Protein AF-A0A8X6F1U6-F1 (afdb_monomer)

Radius of gyration: 26.27 Å; Cα contacts (8 Å, |Δi|>4): 46; chains: 1; bounding box: 52×34×56 Å

Nearest PDB structures (foldseek):
  9c3i-assembly1_S  TM=3.621E-01  e=8.500E+00  Homo sapiens
  5dzt-assembly1_A  TM=3.249E-01  e=6.554E+00  Enterococcus faecalis

Solvent-accessible surface area (backbone atoms only — not comparable to full-atom values): 5630 Å² total; per-residue (Å²): 124,46,81,42,78,51,99,82,50,79,48,74,31,64,92,54,51,69,58,43,51,53,50,46,69,71,30,68,68,46,52,52,46,51,49,51,56,71,73,49,74,64,71,72,74,79,49,81,91,59,95,64,82,50,72,67,55,53,52,49,51,50,38,51,50,52,50,52,52,47,51,70,72,37,69,82,45,98,58,38,65,62,57,49,53,52,50,45,72,73,55,109

pLDDT: mean 82.82, std 7.97, range [58.66, 93.44]

Organism: Trichonephila clavata (NCBI:txid2740835)

Secondary structure (DSSP, 8-state):
-EEEE-SS-EEEE-S-HHHHHHHHHHSHHHHHHHHHHHHPPPGGGGS---SS--HHHHHHHHHHHHHHHHHHHHTTSTTHHHHHHHHHHHH-

Structure (mmCIF, N/CA/C/O backbone):
data_AF-A0A8X6F1U6-F1
#
_entry.id   AF-A0A8X6F1U6-F1
#
loop_
_atom_site.group_PDB
_atom_site.id
_atom_site.type_symbol
_atom_site.label_atom_id
_atom_site.label_alt_id
_atom_site.label_comp_id
_atom_site.label_asym_id
_atom_site.label_entity_id
_atom_site.label_seq_id
_atom_site.pdbx_PDB_ins_code
_atom_site.Cartn_x
_atom_site.Cartn_y
_atom_site.Cartn_z
_atom_site.occupancy
_atom_site.B_iso_or_equiv
_atom_site.auth_seq_id
_atom_site.auth_comp_id
_atom_site.auth_asym_id
_atom_site.auth_atom_id
_atom_site.pdbx_PDB_model_num
ATOM 1 N N . MET A 1 1 ? -10.930 -21.894 32.218 1.00 58.66 1 MET A N 1
ATOM 2 C CA . MET A 1 1 ? -10.722 -20.498 31.796 1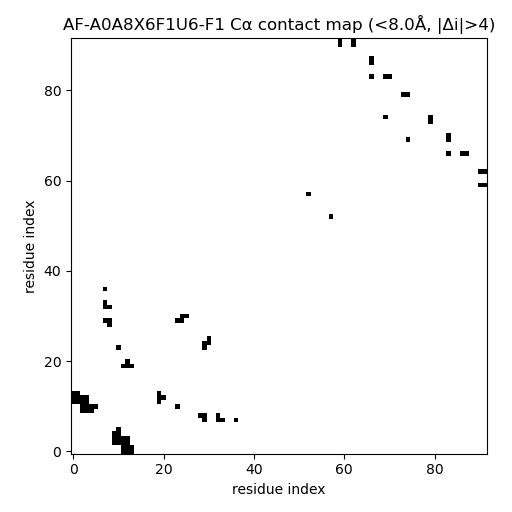.00 58.66 1 MET A CA 1
ATOM 3 C C . MET A 1 1 ? -10.875 -20.499 30.294 1.00 58.66 1 MET A C 1
ATOM 5 O O . MET A 1 1 ? -10.128 -21.215 29.639 1.00 58.66 1 MET A O 1
ATOM 9 N N . LEU A 1 2 ? -11.930 -19.864 29.794 1.00 64.19 2 LEU A N 1
ATOM 10 C CA . LEU A 1 2 ? -12.222 -19.779 28.367 1.00 64.19 2 LEU A CA 1
ATOM 11 C C . LEU A 1 2 ? -11.826 -18.382 27.908 1.00 64.19 2 LEU A C 1
ATOM 13 O O . LEU A 1 2 ? -12.192 -17.408 28.557 1.00 64.19 2 LEU A O 1
ATOM 17 N N . ASP A 1 3 ? -11.084 -18.269 26.816 1.00 66.94 3 ASP A N 1
ATOM 18 C CA . ASP A 1 3 ? -10.803 -16.962 26.232 1.00 66.94 3 ASP A CA 1
ATOM 19 C C . ASP A 1 3 ? -11.942 -16.590 25.281 1.00 66.94 3 ASP A C 1
ATOM 21 O O . ASP A 1 3 ? -12.277 -17.332 24.355 1.00 66.94 3 ASP A O 1
ATOM 25 N N . ALA A 1 4 ? -12.578 -15.454 25.552 1.00 69.19 4 ALA A N 1
ATOM 26 C CA . ALA A 1 4 ? -13.647 -14.894 24.749 1.00 69.19 4 ALA A CA 1
ATOM 27 C C . ALA A 1 4 ? -13.115 -13.740 23.900 1.00 69.19 4 ALA A C 1
ATOM 29 O O . ALA A 1 4 ? -12.299 -12.914 24.320 1.00 69.19 4 ALA A O 1
ATOM 30 N N . LYS A 1 5 ? -13.608 -13.672 22.667 1.00 72.38 5 LYS A N 1
ATOM 31 C CA . LYS A 1 5 ? -13.200 -12.655 21.708 1.00 72.38 5 LYS A CA 1
ATOM 32 C C . LYS A 1 5 ? -14.329 -11.657 21.504 1.00 72.38 5 LYS A C 1
ATOM 34 O O . LYS A 1 5 ? -15.359 -11.994 20.925 1.00 72.38 5 LYS A O 1
ATOM 39 N N . CYS A 1 6 ? -14.122 -10.425 21.960 1.00 76.75 6 CYS A N 1
ATOM 40 C CA . CYS A 1 6 ? -14.882 -9.283 21.473 1.00 76.75 6 CYS A CA 1
ATOM 41 C C . CYS A 1 6 ? -14.287 -8.865 20.119 1.00 76.75 6 CYS A C 1
ATOM 43 O O . CYS A 1 6 ? -13.087 -9.014 19.887 1.00 76.75 6 CYS A O 1
ATOM 45 N N . VAL A 1 7 ? -15.119 -8.345 19.211 1.00 77.94 7 VAL A N 1
ATOM 46 C CA . VAL A 1 7 ? -14.683 -7.898 17.872 1.00 77.94 7 VAL A CA 1
ATOM 47 C C . VAL A 1 7 ? -13.513 -6.911 17.965 1.00 77.94 7 VAL A C 1
ATOM 49 O O . VAL A 1 7 ? -12.660 -6.890 17.081 1.00 77.94 7 VAL A O 1
ATOM 52 N N . ILE A 1 8 ? -13.449 -6.145 19.059 1.00 80.25 8 ILE A N 1
ATOM 53 C CA . ILE A 1 8 ? -12.446 -5.107 19.280 1.00 80.25 8 ILE A CA 1
ATOM 54 C C . ILE A 1 8 ? -11.268 -5.580 20.165 1.00 80.25 8 ILE A C 1
ATOM 56 O O . ILE A 1 8 ? -10.137 -5.157 19.939 1.00 80.25 8 ILE A O 1
ATOM 60 N N . THR A 1 9 ? -11.482 -6.447 21.168 1.00 82.88 9 THR A N 1
ATOM 61 C CA . THR A 1 9 ? -10.425 -6.880 22.119 1.00 82.88 9 THR A CA 1
ATOM 62 C C . THR A 1 9 ? -10.644 -8.302 22.661 1.00 82.88 9 THR A C 1
ATOM 64 O O . THR A 1 9 ? -11.762 -8.809 22.676 1.00 82.88 9 THR A O 1
ATOM 67 N N . GLU A 1 10 ? -9.584 -8.963 23.131 1.00 85.88 10 GLU A N 1
ATOM 68 C CA . GLU A 1 10 ? -9.663 -10.291 23.767 1.00 85.88 10 GLU A CA 1
ATOM 69 C C . GLU A 1 10 ? -9.788 -10.169 25.295 1.00 85.88 10 GLU A C 1
ATOM 71 O O . GLU A 1 10 ? -9.185 -9.281 25.909 1.00 85.88 10 GLU A O 1
ATOM 76 N N . PHE A 1 11 ? -10.585 -11.042 25.918 1.00 85.00 11 PHE A N 1
ATOM 77 C CA . PHE A 1 11 ? -10.760 -11.103 27.370 1.00 85.00 11 PHE A CA 1
ATOM 78 C C . PHE A 1 11 ? -11.070 -12.529 27.831 1.00 85.00 11 PHE A C 1
ATOM 80 O O . PHE A 1 11 ? -11.622 -13.328 27.084 1.00 85.00 11 PHE A O 1
ATOM 87 N N . SER A 1 12 ? -10.738 -12.863 29.074 1.00 82.81 12 SER A N 1
ATOM 88 C CA . SER A 1 12 ? -11.010 -14.199 29.606 1.00 82.81 12 SER A CA 1
ATOM 89 C C . SER A 1 12 ? -12.349 -14.241 30.338 1.00 82.81 12 SER A C 1
ATOM 91 O O . SER A 1 12 ? -12.679 -13.332 31.099 1.00 82.81 12 SER A O 1
ATOM 93 N N . VAL A 1 13 ? -13.089 -15.324 30.126 1.00 80.00 13 VAL A N 1
ATOM 94 C CA . VAL A 1 13 ? -14.340 -15.665 30.800 1.00 80.00 13 VAL A CA 1
ATOM 95 C C . VAL A 1 13 ? -14.078 -16.831 31.751 1.00 80.00 13 VAL A C 1
ATOM 97 O O . VAL A 1 13 ? -13.470 -17.852 31.394 1.00 80.00 13 VAL A O 1
ATOM 100 N N . PHE A 1 14 ? -14.486 -16.648 33.003 1.00 80.69 14 PHE A N 1
ATOM 101 C CA . PHE A 1 14 ? -14.332 -17.629 34.066 1.00 80.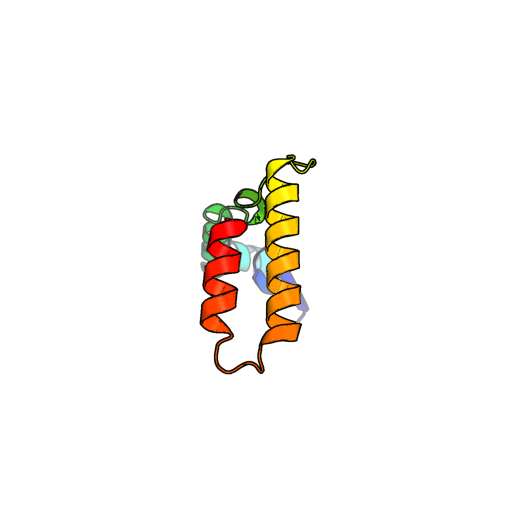69 14 PHE A CA 1
ATOM 102 C C . PHE A 1 14 ? -15.688 -18.259 34.390 1.00 80.69 14 PHE A C 1
ATOM 104 O O . PHE A 1 14 ? -16.317 -18.828 33.510 1.00 80.69 14 PHE A O 1
ATOM 111 N N . HIS A 1 15 ? -16.110 -18.246 35.655 1.00 71.69 15 HIS A N 1
ATOM 112 C CA . HIS A 1 15 ? -17.320 -18.939 36.110 1.00 71.69 15 HIS A CA 1
ATOM 113 C C . HIS A 1 15 ? -18.572 -18.074 35.996 1.00 71.69 15 HIS A C 1
ATOM 115 O O . HIS A 1 15 ? -19.680 -18.580 36.146 1.00 71.69 15 HIS A O 1
ATOM 121 N N . SER A 1 16 ? -18.393 -16.765 35.815 1.00 73.19 16 SER A N 1
ATOM 122 C CA . SER A 1 16 ? -19.482 -15.807 35.898 1.00 73.19 16 SER A CA 1
ATOM 123 C C . SER A 1 16 ? -20.018 -15.421 34.527 1.00 73.19 16 SER A C 1
ATOM 125 O O . SER A 1 16 ? -20.767 -14.454 34.485 1.00 73.19 16 SER A O 1
ATOM 127 N N . ASP A 1 17 ? -19.652 -16.143 33.455 1.00 78.00 17 ASP A N 1
ATOM 128 C CA . ASP A 1 17 ? -20.045 -15.976 32.045 1.00 78.00 17 ASP A CA 1
ATOM 129 C C . ASP A 1 17 ? -20.594 -14.575 31.708 1.00 78.00 17 ASP A C 1
ATOM 131 O O . ASP A 1 17 ? -19.846 -13.670 31.341 1.00 78.00 17 ASP A O 1
ATOM 135 N N . ALA A 1 18 ? -21.901 -14.362 31.900 1.00 83.50 18 ALA A N 1
ATOM 136 C CA . ALA A 1 18 ? -22.589 -13.095 31.642 1.00 83.50 18 ALA A CA 1
ATOM 137 C C . ALA A 1 18 ? -22.037 -11.884 32.428 1.00 83.50 18 ALA A C 1
ATOM 139 O O . ALA A 1 18 ? -21.913 -10.792 31.880 1.00 83.50 18 ALA A O 1
ATOM 140 N N . GLY A 1 19 ? -21.683 -12.063 33.699 1.00 86.44 19 GLY A N 1
ATOM 141 C CA . GLY A 1 19 ? -21.060 -11.038 34.536 1.00 86.44 19 GLY A CA 1
ATOM 142 C C . GLY A 1 19 ? -19.656 -10.650 34.067 1.00 86.44 19 GLY A C 1
ATOM 143 O O . GLY A 1 19 ? -19.320 -9.467 34.093 1.00 86.44 19 GLY A O 1
ATOM 144 N N . ASP A 1 20 ? -18.872 -11.608 33.564 1.00 84.75 20 ASP A N 1
ATOM 145 C CA . ASP A 1 20 ? -17.540 -11.334 33.005 1.00 84.75 20 ASP A CA 1
ATOM 146 C C . ASP A 1 20 ? -17.662 -10.521 31.700 1.00 84.75 20 ASP A C 1
ATOM 148 O O . ASP A 1 20 ? -16.888 -9.590 31.460 1.00 84.75 20 ASP A O 1
ATOM 152 N N . ILE A 1 21 ? -18.697 -10.798 30.896 1.00 87.12 21 ILE A N 1
ATOM 153 C CA . ILE A 1 21 ? -19.041 -10.013 29.699 1.00 87.12 21 ILE A CA 1
ATOM 154 C C . ILE A 1 21 ? -19.469 -8.590 30.084 1.00 87.12 21 ILE A C 1
ATOM 156 O O . ILE A 1 21 ? -18.966 -7.619 29.519 1.00 87.12 21 ILE A O 1
ATOM 160 N N . GLU A 1 22 ? -20.363 -8.427 31.063 1.00 88.81 22 GLU A N 1
ATOM 161 C CA . GLU A 1 22 ? -20.779 -7.095 31.518 1.00 88.81 22 GLU A CA 1
ATOM 162 C C . GLU A 1 22 ? -19.612 -6.273 32.075 1.00 88.81 22 GLU A C 1
ATOM 164 O O . GLU A 1 22 ? -19.521 -5.065 31.832 1.00 88.81 22 GLU A O 1
ATOM 169 N N . GLN A 1 23 ? -18.719 -6.914 32.830 1.00 88.94 23 GLN A N 1
ATOM 170 C CA . GLN A 1 23 ? -17.531 -6.267 33.367 1.00 88.94 23 GLN A CA 1
ATOM 171 C C . GLN A 1 23 ? -16.577 -5.847 32.245 1.00 88.94 23 GLN A C 1
ATOM 173 O O . GLN A 1 23 ? -16.066 -4.725 32.266 1.00 88.94 23 GLN A O 1
ATOM 178 N N . HIS A 1 24 ? -16.372 -6.711 31.248 1.00 89.62 24 HIS A N 1
ATOM 179 C CA . HIS A 1 24 ? -15.587 -6.401 30.059 1.00 89.62 24 HIS A CA 1
ATOM 180 C C . HIS A 1 24 ? -16.136 -5.175 29.316 1.00 89.62 24 HIS A C 1
ATOM 182 O O . HIS A 1 24 ? -15.378 -4.236 29.061 1.00 89.62 24 HIS A O 1
ATOM 188 N N . LEU A 1 25 ? -17.446 -5.134 29.043 1.00 88.19 25 LEU A N 1
ATOM 189 C CA . LEU A 1 25 ? -18.099 -4.016 28.347 1.00 88.19 25 LEU A CA 1
ATOM 190 C C . LEU A 1 25 ? -17.983 -2.692 29.121 1.00 88.19 25 LEU A C 1
ATOM 192 O O . LEU A 1 25 ? -17.881 -1.618 28.534 1.00 88.19 25 LEU A O 1
ATOM 196 N N . LYS A 1 26 ? -17.960 -2.746 30.456 1.00 90.69 26 LYS A N 1
ATOM 197 C CA . LYS A 1 26 ? -17.777 -1.559 31.310 1.00 90.69 26 LYS A CA 1
ATOM 198 C C . LYS A 1 26 ? -16.308 -1.141 31.448 1.00 90.69 26 LYS A C 1
ATOM 200 O O . LYS A 1 26 ? -16.047 -0.039 31.939 1.00 90.69 26 LYS A O 1
ATOM 205 N N . SER A 1 27 ? -15.363 -1.986 31.035 1.00 91.06 27 SER A N 1
ATOM 206 C CA . SER A 1 27 ? -13.931 -1.750 31.211 1.00 91.06 27 SER A CA 1
ATOM 207 C C . SER A 1 27 ? -13.404 -0.628 30.314 1.00 91.06 27 SER A C 1
ATOM 209 O O . SER A 1 27 ? -13.826 -0.453 29.171 1.00 91.06 27 SER A O 1
ATOM 211 N N . GLU A 1 28 ? -12.406 0.104 30.809 1.00 90.94 28 GLU A N 1
ATOM 212 C CA . GLU A 1 28 ? -11.749 1.168 30.039 1.00 90.94 28 GLU A CA 1
ATOM 213 C C . GLU A 1 28 ? -11.017 0.636 28.801 1.00 90.94 28 GLU A C 1
ATOM 215 O O . GLU A 1 28 ? -10.901 1.345 27.803 1.00 90.94 28 GLU A O 1
ATOM 220 N N . LYS A 1 29 ? -10.565 -0.627 28.828 1.00 88.94 29 LYS A N 1
ATOM 221 C CA . LYS A 1 29 ? -9.926 -1.274 27.672 1.00 88.94 29 LYS A CA 1
ATOM 222 C C . LYS A 1 29 ? -10.883 -1.362 26.485 1.00 88.94 29 LYS A C 1
ATOM 224 O O . LYS A 1 29 ? -10.500 -0.974 25.385 1.00 88.94 29 LYS A O 1
ATOM 229 N N . HIS A 1 30 ? -12.115 -1.817 26.719 1.00 90.62 30 HIS A N 1
ATOM 230 C CA . HIS A 1 30 ? -13.142 -1.888 25.682 1.00 90.62 30 HIS A CA 1
ATOM 231 C C . HIS A 1 30 ? -13.491 -0.488 25.161 1.00 90.62 30 HIS A C 1
ATOM 233 O O . HIS A 1 30 ? -13.354 -0.233 23.969 1.00 90.62 30 HIS A O 1
ATOM 239 N N . LYS A 1 31 ? -13.799 0.460 26.057 1.00 91.69 31 LYS A N 1
ATOM 240 C CA . LYS A 1 31 ? -14.143 1.844 25.676 1.00 91.69 31 LYS A CA 1
ATOM 241 C C . LYS A 1 31 ? -13.051 2.538 24.864 1.00 91.69 31 LYS A C 1
ATOM 243 O O . LYS A 1 31 ? -13.345 3.220 23.886 1.00 91.69 31 LYS A O 1
ATOM 248 N N . THR A 1 32 ? -11.789 2.374 25.258 1.00 90.44 32 THR A N 1
ATOM 249 C CA . THR A 1 32 ? -10.656 2.982 24.547 1.00 90.44 32 THR A CA 1
ATOM 250 C C . THR A 1 32 ? -10.518 2.399 23.147 1.00 90.44 32 THR A C 1
ATOM 252 O O . THR A 1 32 ? -10.290 3.136 22.189 1.00 90.44 32 THR A O 1
ATOM 255 N N . ALA A 1 33 ? -10.673 1.083 23.012 1.00 88.00 33 ALA A N 1
ATOM 256 C CA . ALA A 1 33 ? -10.543 0.416 21.729 1.00 88.00 33 ALA A CA 1
ATOM 257 C C . ALA A 1 33 ? -11.740 0.709 20.798 1.00 88.00 33 ALA A C 1
ATOM 259 O O . ALA A 1 33 ? -11.551 0.905 19.596 1.00 88.00 33 ALA A O 1
ATOM 260 N N . ASP A 1 34 ? -12.946 0.855 21.347 1.00 89.25 34 ASP A N 1
ATOM 261 C CA . ASP A 1 34 ? -14.135 1.312 20.617 1.00 89.25 34 ASP A CA 1
ATOM 262 C C . ASP A 1 34 ? -13.980 2.754 20.132 1.00 89.25 34 ASP A C 1
ATOM 264 O O . ASP A 1 34 ? -14.286 3.071 18.979 1.00 89.25 34 ASP A O 1
ATOM 268 N N . HIS A 1 35 ? -13.450 3.633 20.987 1.00 88.56 35 HIS A N 1
ATOM 269 C CA . HIS A 1 35 ? -13.144 5.009 20.615 1.00 88.56 35 HIS A CA 1
ATOM 270 C C . HIS A 1 35 ? -12.064 5.069 19.527 1.00 88.56 35 HIS A C 1
ATOM 272 O O . HIS A 1 35 ? -12.201 5.818 18.559 1.00 88.56 35 HIS A O 1
ATOM 278 N N . ALA A 1 36 ? -11.008 4.257 19.634 1.00 86.62 36 ALA A N 1
ATOM 279 C CA . ALA A 1 36 ? -9.972 4.154 18.607 1.00 86.62 36 ALA A CA 1
ATOM 280 C C . ALA A 1 36 ? -10.553 3.668 17.270 1.00 86.62 36 ALA A C 1
ATOM 282 O O . ALA A 1 36 ? -10.286 4.264 16.231 1.00 86.62 36 ALA A O 1
ATOM 283 N N . THR A 1 37 ? -11.420 2.656 17.299 1.00 85.50 37 THR A N 1
ATOM 284 C CA . THR A 1 37 ? -12.100 2.144 16.101 1.00 85.50 37 THR A CA 1
ATOM 285 C C . THR A 1 37 ? -13.008 3.207 15.477 1.00 85.50 37 THR A C 1
ATOM 287 O O . THR A 1 37 ? -12.951 3.428 14.271 1.00 85.50 37 THR A O 1
ATOM 290 N N . SER A 1 38 ? -13.784 3.925 16.292 1.00 83.75 38 SER A N 1
ATOM 291 C CA . SER A 1 38 ? -14.732 4.952 15.829 1.00 83.75 38 SER A CA 1
ATOM 292 C C . SER A 1 38 ? -14.049 6.210 15.285 1.00 83.75 38 SER A C 1
ATOM 294 O O . SER A 1 38 ? -14.572 6.862 14.386 1.00 83.75 38 SER A O 1
ATOM 296 N N . SER A 1 39 ? -12.887 6.565 15.837 1.00 84.12 39 SER A N 1
ATOM 297 C CA . SER A 1 39 ? -12.078 7.705 15.382 1.00 84.12 39 SER A CA 1
ATOM 298 C C . SER A 1 39 ? -11.151 7.353 14.217 1.00 84.12 39 SER A C 1
ATOM 300 O O . SER A 1 39 ? -10.682 8.249 13.511 1.00 84.12 39 SER A O 1
ATOM 302 N N . SER A 1 40 ? -10.897 6.064 13.982 1.00 82.19 40 SER A N 1
ATOM 303 C CA . SER A 1 40 ? -10.110 5.610 12.843 1.00 82.19 40 SER A CA 1
ATOM 304 C C . SER A 1 40 ? -10.919 5.696 11.550 1.00 82.19 40 SER A C 1
ATOM 306 O O . SER A 1 40 ? -12.051 5.225 11.450 1.00 82.19 40 SER A O 1
ATOM 308 N N . SER A 1 41 ? -10.325 6.296 10.522 1.00 80.50 41 SER A N 1
ATOM 309 C CA . SER A 1 41 ? -10.855 6.184 9.167 1.00 80.50 41 SER A CA 1
ATOM 310 C C . SER A 1 41 ? -10.378 4.871 8.549 1.00 80.50 41 SER A C 1
ATOM 312 O O . SER A 1 41 ? -9.238 4.453 8.754 1.00 80.50 41 SER A O 1
ATOM 314 N N . SER A 1 42 ? -11.244 4.208 7.776 1.00 81.88 42 SER A N 1
ATOM 315 C CA . SER A 1 42 ? -10.830 3.021 7.022 1.00 81.88 42 SER A CA 1
ATOM 316 C C . SER A 1 42 ? -9.678 3.381 6.089 1.00 81.88 42 SER A C 1
ATOM 318 O O . SER A 1 42 ? -9.804 4.318 5.296 1.00 81.88 42 SER A O 1
ATOM 320 N N . MET A 1 43 ? -8.587 2.608 6.131 1.00 78.50 43 MET A N 1
ATOM 321 C CA . MET A 1 43 ? -7.452 2.800 5.221 1.00 78.50 43 MET A CA 1
ATOM 322 C C . MET A 1 43 ? -7.877 2.729 3.748 1.00 78.50 43 MET A C 1
ATOM 324 O O . MET A 1 43 ? -7.277 3.375 2.895 1.00 78.50 43 MET A O 1
ATOM 328 N N . LEU A 1 44 ? -8.969 2.013 3.456 1.00 80.62 44 LEU A N 1
ATOM 329 C CA . LEU A 1 44 ? -9.558 1.910 2.121 1.00 80.62 44 LEU A CA 1
ATOM 330 C C . LEU A 1 44 ? -10.046 3.257 1.569 1.00 80.62 44 LEU A C 1
ATOM 332 O O . LEU A 1 44 ? -10.171 3.413 0.360 1.00 80.62 44 LEU A O 1
ATOM 336 N N . ASN A 1 45 ? -10.290 4.249 2.430 1.00 81.56 45 ASN A N 1
ATOM 337 C CA . ASN A 1 45 ? -10.691 5.584 1.995 1.00 81.56 45 ASN A CA 1
ATOM 338 C C . ASN A 1 45 ? -9.550 6.396 1.367 1.00 81.56 45 ASN A C 1
ATOM 340 O O . ASN A 1 45 ? -9.841 7.374 0.685 1.00 81.56 45 ASN A O 1
ATOM 344 N N . PHE A 1 46 ? -8.287 6.007 1.570 1.00 81.69 46 PHE A N 1
ATOM 345 C CA . PHE A 1 46 ? -7.135 6.680 0.958 1.00 81.69 46 PHE A CA 1
ATOM 346 C C . PHE A 1 46 ? -6.794 6.133 -0.430 1.00 81.69 46 PHE A C 1
ATOM 348 O O . PHE A 1 46 ? -6.077 6.785 -1.187 1.00 81.69 46 PHE A O 1
ATOM 355 N N . PHE A 1 47 ? -7.308 4.953 -0.781 1.00 82.44 47 PHE A N 1
ATOM 356 C CA . PHE A 1 47 ? -7.108 4.382 -2.106 1.00 82.44 47 PHE A CA 1
ATOM 357 C C . PHE A 1 47 ? -8.109 4.970 -3.101 1.00 82.44 47 PHE A C 1
ATOM 359 O O . PHE A 1 47 ? -9.256 5.284 -2.769 1.00 82.44 47 PHE A O 1
ATOM 366 N N . LYS A 1 48 ? -7.669 5.108 -4.355 1.00 79.38 48 LYS A N 1
ATOM 367 C CA . LYS A 1 48 ? -8.519 5.554 -5.460 1.00 79.38 48 LYS A CA 1
ATOM 368 C C . LYS A 1 48 ? -9.654 4.537 -5.643 1.00 79.38 48 LYS A C 1
ATOM 370 O O . LYS A 1 48 ? -9.399 3.387 -5.972 1.00 79.38 48 LYS A O 1
ATOM 375 N N . LYS A 1 49 ? -10.906 4.964 -5.446 1.00 77.25 49 LYS A N 1
ATOM 376 C CA . LYS A 1 49 ? -12.121 4.126 -5.572 1.00 77.25 49 LYS A CA 1
ATOM 377 C C . LYS A 1 49 ? -12.575 3.930 -7.028 1.00 77.25 49 LYS A C 1
ATOM 379 O O . LYS A 1 49 ? -13.770 3.891 -7.293 1.00 77.25 49 LYS A O 1
ATOM 384 N N . SER A 1 50 ? -11.639 3.923 -7.975 1.00 76.06 50 SER A N 1
ATOM 385 C CA . SER A 1 50 ? -11.949 3.769 -9.398 1.00 76.06 50 SER A CA 1
ATOM 386 C C . SER A 1 50 ? -11.687 2.327 -9.794 1.00 76.06 50 SER A C 1
ATOM 388 O O . SER A 1 50 ? -10.539 1.893 -9.731 1.00 76.06 50 SER A O 1
ATOM 390 N N . ASP A 1 51 ? -12.733 1.614 -10.208 1.00 71.00 51 ASP A N 1
ATOM 391 C CA . ASP A 1 51 ? -12.609 0.247 -10.731 1.00 71.00 51 ASP A CA 1
ATOM 392 C C . ASP A 1 51 ? -11.897 0.217 -12.095 1.00 71.00 51 ASP A C 1
ATOM 394 O O . AS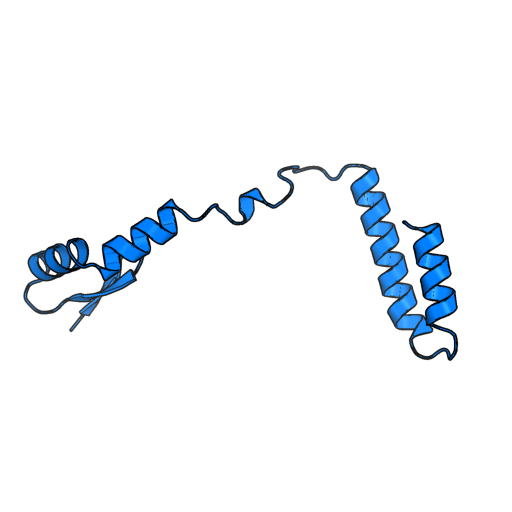P A 1 51 ? -11.381 -0.818 -12.511 1.00 71.00 51 ASP A O 1
ATOM 398 N N . GLU A 1 52 ? -11.811 1.366 -12.773 1.00 76.50 52 GLU A N 1
ATOM 399 C CA . GLU A 1 52 ? -11.129 1.508 -14.055 1.00 76.50 52 GLU A CA 1
ATOM 400 C C . GLU A 1 52 ? -9.902 2.418 -13.951 1.00 76.50 52 GLU A C 1
ATOM 402 O O . GLU A 1 52 ? -9.949 3.532 -13.411 1.00 76.50 52 GLU A O 1
ATOM 407 N N . SER A 1 53 ? -8.791 1.939 -14.507 1.00 80.12 53 SER A N 1
ATOM 408 C CA . SER A 1 53 ? -7.582 2.726 -14.725 1.00 80.12 53 SER A CA 1
ATOM 409 C C . SER A 1 53 ? -7.829 3.770 -15.811 1.00 80.12 53 SER A C 1
ATOM 411 O O . SER A 1 53 ? -8.233 3.440 -16.926 1.00 80.12 53 SER A O 1
ATOM 413 N N . THR A 1 54 ? -7.538 5.032 -15.512 1.00 86.50 54 THR A N 1
ATOM 414 C CA . THR A 1 54 ? -7.511 6.094 -16.525 1.00 86.50 54 THR A CA 1
ATOM 415 C C . THR A 1 54 ? -6.311 5.886 -17.454 1.00 86.50 54 THR A C 1
ATOM 417 O O . THR A 1 54 ? -5.302 5.325 -17.034 1.00 86.50 54 THR A O 1
ATOM 420 N N . SER A 1 55 ? -6.354 6.404 -18.686 1.00 88.12 55 SER A N 1
ATOM 421 C CA . SER A 1 55 ? -5.192 6.391 -19.596 1.00 88.12 55 SER A CA 1
ATOM 422 C C . SER A 1 55 ? -3.911 6.926 -18.940 1.00 88.12 55 SER A C 1
ATOM 424 O O . SER A 1 55 ? -2.864 6.305 -19.047 1.00 88.12 55 SER A O 1
ATOM 426 N N . LYS A 1 56 ? -4.018 8.003 -18.153 1.00 88.69 56 LYS A N 1
ATOM 427 C CA . LYS A 1 56 ? -2.901 8.550 -17.366 1.00 88.69 56 LYS A CA 1
ATOM 428 C C . LYS A 1 56 ? -2.339 7.568 -16.336 1.00 88.69 56 LYS A C 1
ATOM 430 O O . LYS A 1 56 ? -1.138 7.568 -16.104 1.00 88.69 56 LYS A O 1
ATOM 435 N N . ASP A 1 57 ? -3.190 6.754 -15.708 1.00 88.62 57 ASP A N 1
ATOM 436 C CA . ASP A 1 57 ? -2.730 5.748 -14.744 1.00 88.62 57 ASP A CA 1
ATOM 437 C C . ASP A 1 57 ? -1.930 4.651 -15.467 1.00 88.62 57 ASP A C 1
ATOM 439 O O . ASP A 1 57 ? -0.935 4.162 -14.937 1.00 88.62 57 ASP A O 1
ATOM 443 N N . LEU A 1 58 ? -2.331 4.299 -16.696 1.00 90.75 58 LEU A N 1
ATOM 444 C CA . LEU A 1 58 ? -1.612 3.342 -17.541 1.00 90.75 58 LEU A CA 1
ATOM 445 C C . LEU A 1 58 ? -0.262 3.895 -18.014 1.00 90.75 58 LEU A C 1
ATOM 447 O O . LEU A 1 58 ? 0.730 3.169 -17.982 1.00 90.75 58 LEU A O 1
ATOM 451 N N . ASP A 1 59 ? -0.206 5.173 -18.396 1.00 92.75 59 ASP A N 1
ATOM 452 C CA . ASP A 1 59 ? 1.043 5.839 -18.787 1.00 92.75 59 ASP A CA 1
ATOM 453 C C . ASP A 1 59 ? 2.038 5.887 -17.614 1.00 92.75 59 ASP A C 1
ATOM 455 O O . ASP A 1 59 ? 3.216 5.565 -17.779 1.00 92.75 59 ASP A O 1
ATOM 459 N N . ILE A 1 60 ? 1.556 6.208 -16.406 1.00 91.88 60 ILE A N 1
ATOM 460 C CA . ILE A 1 60 ? 2.363 6.190 -15.175 1.00 91.88 60 ILE A CA 1
ATOM 461 C C . ILE A 1 60 ? 2.849 4.769 -14.867 1.00 91.88 60 ILE A C 1
ATOM 463 O O . ILE A 1 60 ? 4.031 4.574 -14.593 1.00 91.88 60 ILE A O 1
ATOM 467 N N . ALA A 1 61 ? 1.978 3.761 -14.963 1.00 91.88 61 ALA A N 1
ATOM 468 C CA . ALA A 1 61 ? 2.366 2.370 -14.735 1.00 91.88 61 ALA A CA 1
ATOM 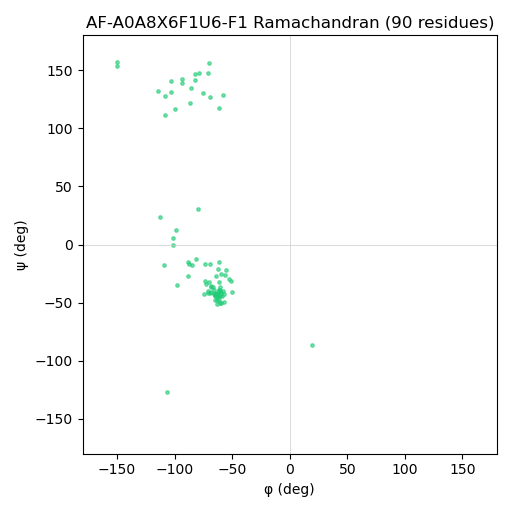469 C C . ALA A 1 61 ? 3.435 1.897 -15.738 1.00 91.88 61 ALA A C 1
ATOM 471 O O . ALA A 1 61 ? 4.383 1.200 -15.365 1.00 91.88 61 ALA A O 1
ATOM 472 N N . ALA A 1 62 ? 3.330 2.305 -17.006 1.00 93.44 62 ALA A N 1
ATOM 473 C CA . ALA A 1 62 ? 4.342 2.021 -18.019 1.00 93.44 62 ALA A CA 1
ATOM 474 C C . ALA A 1 62 ? 5.680 2.717 -17.702 1.00 93.44 62 ALA A C 1
ATOM 476 O O . ALA A 1 62 ? 6.733 2.078 -17.768 1.00 93.44 62 ALA A O 1
ATOM 477 N N . ALA A 1 63 ? 5.646 3.991 -17.300 1.00 93.38 63 ALA A N 1
ATOM 478 C CA . ALA A 1 63 ? 6.819 4.753 -16.866 1.00 93.38 63 ALA A CA 1
ATOM 479 C C . ALA A 1 63 ? 7.532 4.101 -15.667 1.00 93.38 63 ALA A C 1
ATOM 481 O O . ALA A 1 63 ? 8.759 3.950 -15.660 1.00 93.38 63 ALA A O 1
ATOM 482 N N . GLU A 1 64 ? 6.771 3.657 -14.666 1.00 92.38 64 GLU A N 1
ATOM 483 C CA . GLU A 1 64 ? 7.294 2.923 -13.511 1.00 92.38 64 GLU A CA 1
ATOM 484 C C . GLU A 1 64 ? 7.901 1.574 -13.915 1.00 92.38 64 GLU A C 1
ATOM 486 O O . GL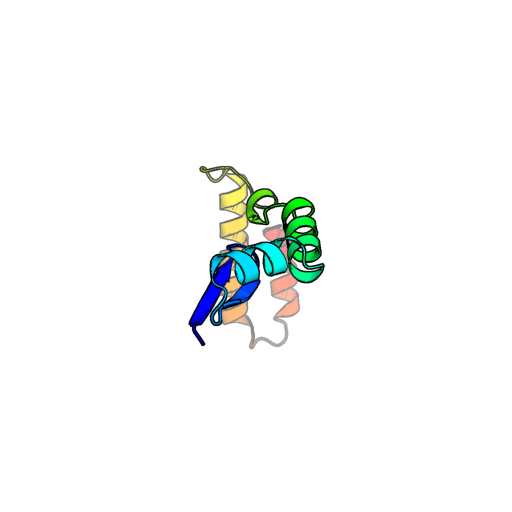U A 1 64 ? 8.996 1.231 -13.460 1.00 92.38 64 GLU A O 1
ATOM 491 N N . GLY A 1 65 ? 7.254 0.840 -14.825 1.00 91.88 65 GLY A N 1
ATOM 492 C CA 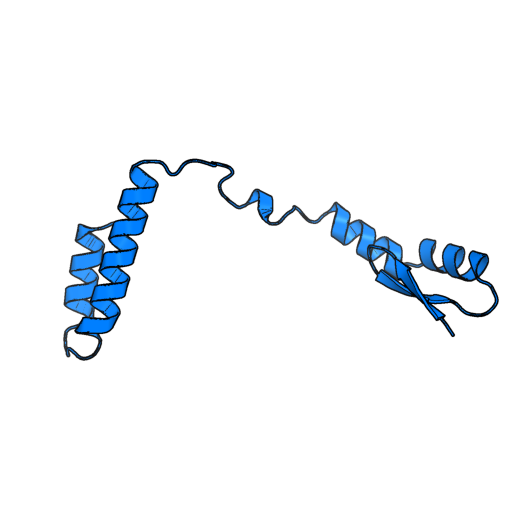. GLY A 1 65 ? 7.773 -0.415 -15.372 1.00 91.88 65 GLY A CA 1
ATOM 493 C C . GLY A 1 65 ? 9.108 -0.238 -16.103 1.00 91.88 65 GLY A C 1
ATOM 494 O O . GLY A 1 65 ? 10.054 -0.995 -15.868 1.00 91.88 65 GLY A O 1
ATOM 495 N N . ILE A 1 66 ? 9.227 0.806 -16.929 1.00 91.44 66 ILE A N 1
ATOM 496 C CA . ILE A 1 66 ? 10.473 1.168 -17.621 1.00 91.44 66 ILE A CA 1
ATOM 497 C C . ILE A 1 66 ? 11.576 1.494 -16.606 1.00 91.44 66 ILE A C 1
ATOM 499 O O . ILE A 1 66 ? 12.706 1.016 -16.740 1.00 91.44 66 ILE A O 1
ATOM 503 N N . ARG A 1 67 ? 11.254 2.253 -15.551 1.00 88.19 67 ARG A N 1
ATOM 504 C CA . ARG A 1 67 ? 12.200 2.583 -14.477 1.00 88.19 67 ARG A CA 1
ATOM 505 C C . ARG A 1 67 ? 12.662 1.341 -13.714 1.00 88.19 67 ARG A C 1
ATOM 507 O O . ARG A 1 67 ? 13.856 1.225 -13.429 1.00 88.19 67 ARG A O 1
ATOM 514 N N . ALA A 1 68 ? 11.758 0.417 -13.393 1.00 89.88 68 ALA A N 1
ATOM 515 C CA . ALA A 1 68 ? 12.089 -0.829 -12.705 1.00 89.88 68 ALA A CA 1
ATOM 516 C C . ALA A 1 68 ? 13.026 -1.703 -13.553 1.00 89.88 68 ALA A C 1
ATOM 518 O O . ALA A 1 68 ? 14.072 -2.139 -13.070 1.00 89.88 68 ALA A O 1
ATOM 519 N N . TYR A 1 69 ? 12.702 -1.879 -14.837 1.00 88.88 69 TYR A N 1
ATOM 520 C CA . TYR A 1 69 ? 13.540 -2.615 -15.782 1.00 88.88 69 TYR A CA 1
ATOM 521 C C . TYR A 1 69 ? 14.934 -1.992 -15.922 1.00 88.88 69 TYR A C 1
ATOM 523 O O . TYR A 1 69 ? 15.945 -2.677 -15.764 1.00 88.88 69 TYR A O 1
ATOM 531 N N . HIS A 1 70 ? 14.999 -0.678 -16.151 1.00 86.12 70 HIS A N 1
ATOM 532 C CA . HIS A 1 70 ? 16.261 0.047 -16.266 1.00 86.12 70 HIS A CA 1
ATOM 533 C C . HIS A 1 70 ? 17.098 -0.060 -14.984 1.00 86.12 70 HIS A C 1
ATOM 535 O O . HIS A 1 70 ? 18.307 -0.246 -15.052 1.00 86.12 70 HIS A O 1
ATOM 541 N N . THR A 1 71 ? 16.469 0.018 -13.808 1.00 84.00 71 THR A N 1
ATOM 542 C CA . THR A 1 71 ? 17.167 -0.120 -12.520 1.00 84.00 71 THR A CA 1
ATOM 543 C C . THR A 1 71 ? 17.821 -1.493 -12.384 1.00 84.00 71 THR A C 1
ATOM 545 O O . THR A 1 71 ? 18.937 -1.581 -11.888 1.00 84.00 71 THR A O 1
ATOM 548 N N . ILE A 1 72 ? 17.173 -2.567 -12.836 1.00 84.56 72 ILE A N 1
ATOM 549 C CA . ILE A 1 72 ? 17.755 -3.915 -12.783 1.00 84.56 72 ILE A CA 1
ATOM 550 C C . ILE A 1 72 ? 18.930 -4.046 -13.762 1.00 84.56 72 ILE A C 1
ATOM 552 O O . ILE A 1 72 ? 19.961 -4.602 -13.394 1.00 84.56 72 ILE A O 1
ATOM 556 N N . GLN A 1 73 ? 18.802 -3.504 -14.976 1.00 82.00 73 GLN A N 1
ATOM 557 C CA . GLN A 1 73 ? 19.833 -3.631 -16.013 1.00 82.00 73 GLN A CA 1
ATOM 558 C C . GLN A 1 73 ? 21.062 -2.743 -15.771 1.00 82.00 73 GLN A C 1
ATOM 560 O O . GLN A 1 73 ? 22.196 -3.182 -15.941 1.00 82.00 73 GLN A O 1
ATOM 565 N N . GLU A 1 74 ? 20.854 -1.494 -15.356 1.00 73.25 74 GLU A N 1
ATOM 566 C CA . GLU A 1 74 ? 21.899 -0.462 -15.319 1.00 73.25 74 GLU A CA 1
ATOM 567 C C . GLU A 1 74 ? 22.470 -0.220 -13.912 1.00 73.25 74 GLU A C 1
ATOM 569 O O . GLU A 1 74 ? 23.316 0.657 -13.732 1.00 73.25 74 GLU A O 1
ATOM 574 N N . ASN A 1 75 ? 22.074 -1.005 -12.899 1.00 63.38 75 ASN A N 1
ATOM 575 C CA . ASN A 1 75 ? 22.551 -0.840 -11.513 1.00 63.38 75 ASN A CA 1
ATOM 576 C C . ASN A 1 75 ? 24.071 -1.022 -11.344 1.00 63.38 75 ASN A C 1
ATOM 578 O O . ASN A 1 75 ? 24.637 -0.637 -10.324 1.00 63.38 75 ASN A O 1
ATOM 582 N N . HIS A 1 76 ? 24.744 -1.598 -12.342 1.00 63.75 76 HIS A N 1
ATOM 583 C CA . HIS A 1 76 ? 26.183 -1.859 -12.324 1.00 63.75 76 HIS A CA 1
ATOM 584 C C . HIS A 1 76 ? 27.009 -0.848 -13.135 1.00 63.75 76 HIS A C 1
ATOM 586 O O . HIS A 1 76 ? 28.236 -0.951 -13.174 1.00 63.75 76 HIS A O 1
ATOM 592 N N . CYS A 1 77 ? 26.374 0.137 -13.778 1.00 65.38 77 CYS A N 1
ATOM 593 C CA . CYS A 1 77 ? 27.079 1.157 -14.549 1.00 65.38 77 CYS A CA 1
ATOM 594 C C . CYS A 1 77 ? 27.527 2.320 -13.648 1.00 65.38 77 CYS A C 1
ATOM 596 O O . CYS A 1 77 ? 26.742 2.863 -12.874 1.00 65.38 77 CYS A O 1
ATOM 598 N N . PHE A 1 78 ? 28.779 2.773 -13.795 1.00 66.38 78 PHE A N 1
ATOM 599 C CA . PHE A 1 78 ? 29.358 3.903 -13.044 1.00 66.38 78 PHE A CA 1
ATOM 600 C C . PHE A 1 78 ? 28.543 5.211 -13.161 1.00 66.38 78 PHE A C 1
ATOM 602 O O . PHE A 1 78 ? 28.641 6.082 -12.302 1.00 66.38 78 PHE A O 1
ATOM 609 N N . ARG A 1 79 ? 27.720 5.352 -14.212 1.00 69.81 79 ARG A N 1
ATOM 610 C CA . ARG A 1 79 ? 26.855 6.519 -14.473 1.00 69.81 79 ARG A CA 1
ATOM 611 C C . ARG A 1 79 ? 25.357 6.210 -14.363 1.00 69.81 79 ARG A C 1
ATOM 613 O O . ARG A 1 79 ? 24.549 6.934 -14.942 1.00 69.81 79 ARG A O 1
ATOM 620 N N . SER A 1 80 ? 24.979 5.169 -13.624 1.00 72.62 80 SER A N 1
ATOM 621 C CA . SER A 1 80 ? 23.584 4.737 -13.435 1.00 72.62 80 SER A CA 1
ATOM 622 C C . SER A 1 80 ? 22.635 5.867 -12.992 1.00 72.62 80 SER A C 1
ATOM 624 O O . SER A 1 80 ? 21.471 5.911 -13.390 1.00 72.62 80 SER A O 1
ATOM 626 N N . ASN A 1 81 ? 23.141 6.848 -12.240 1.00 77.75 81 ASN A N 1
ATOM 627 C CA . ASN A 1 81 ? 22.366 8.018 -11.820 1.00 77.75 81 ASN A CA 1
ATOM 628 C C . ASN A 1 81 ? 22.093 9.030 -12.949 1.00 77.75 81 ASN A C 1
ATOM 630 O O . ASN A 1 81 ? 21.037 9.666 -12.946 1.00 77.75 81 ASN A O 1
ATOM 634 N N . ASP A 1 82 ? 22.990 9.175 -13.930 1.00 82.81 82 ASP A N 1
ATOM 635 C CA . ASP A 1 82 ? 22.791 10.098 -15.057 1.00 82.81 82 ASP A CA 1
ATOM 636 C C . ASP A 1 82 ? 21.705 9.575 -16.005 1.00 82.81 82 ASP A C 1
ATOM 638 O O . ASP A 1 82 ? 20.866 10.343 -16.485 1.00 82.81 82 ASP A O 1
ATOM 642 N N . CYS A 1 83 ? 21.705 8.265 -16.280 1.00 79.31 83 CYS A N 1
ATOM 643 C CA . CYS A 1 83 ? 20.667 7.644 -17.101 1.00 79.31 83 CYS A CA 1
ATOM 644 C C . CYS A 1 83 ? 19.327 7.575 -16.360 1.00 79.31 83 CYS A C 1
ATOM 646 O O . CYS A 1 83 ? 18.309 7.923 -16.956 1.00 79.31 83 CYS A O 1
ATOM 648 N N . ALA A 1 84 ? 19.318 7.267 -15.057 1.00 84.25 84 ALA A N 1
ATOM 649 C CA . ALA A 1 84 ? 18.101 7.326 -14.248 1.00 84.25 84 ALA A CA 1
ATOM 650 C C . ALA A 1 84 ? 17.481 8.735 -14.230 1.00 84.25 84 ALA A C 1
ATOM 652 O O . ALA A 1 84 ? 16.271 8.874 -14.391 1.00 84.25 84 ALA A O 1
ATOM 653 N N . SER A 1 85 ? 18.300 9.786 -14.105 1.00 86.38 85 SER A N 1
ATOM 654 C CA . SER A 1 85 ? 17.819 11.177 -14.105 1.00 86.38 85 SER A CA 1
ATOM 655 C C . SER A 1 85 ? 17.171 11.569 -15.437 1.00 86.38 85 SER A C 1
ATOM 657 O O . SER A 1 85 ? 16.103 12.177 -15.447 1.00 86.38 85 SER A O 1
ATOM 659 N N . LYS A 1 86 ? 17.772 11.175 -16.569 1.00 87.94 86 LYS A N 1
ATOM 660 C CA . LYS A 1 86 ? 17.194 11.400 -17.907 1.00 87.94 86 LYS A CA 1
ATOM 661 C C . LYS A 1 86 ? 15.907 10.610 -18.129 1.00 87.94 86 LYS A C 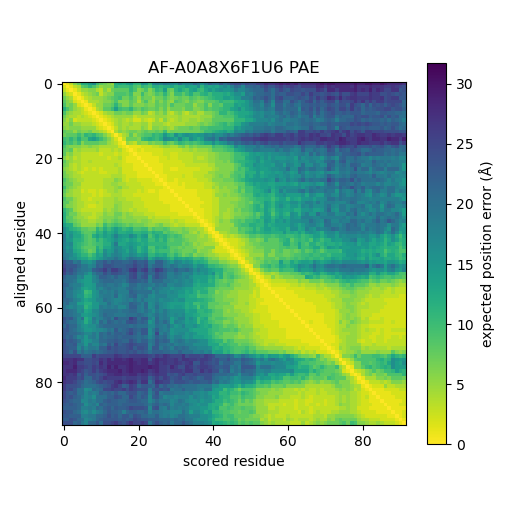1
ATOM 663 O O . LYS A 1 86 ? 14.975 11.119 -18.741 1.00 87.94 86 LYS A O 1
ATOM 668 N N . LEU A 1 87 ? 15.858 9.375 -17.635 1.00 88.12 87 LEU A N 1
ATOM 669 C CA . LEU A 1 87 ? 14.678 8.522 -17.729 1.00 88.12 87 LEU A CA 1
ATOM 670 C C . LEU A 1 87 ? 13.510 9.118 -16.942 1.00 88.12 87 LEU A C 1
ATOM 672 O O . LEU A 1 87 ? 12.401 9.164 -17.463 1.00 88.12 87 LEU A O 1
ATOM 676 N N . ILE A 1 88 ? 13.767 9.646 -15.740 1.00 89.88 88 ILE A N 1
ATOM 677 C CA . ILE A 1 88 ? 12.752 10.349 -14.947 1.00 89.88 88 ILE A CA 1
ATOM 678 C C . ILE A 1 88 ? 12.224 11.565 -15.714 1.00 89.88 88 ILE A C 1
ATOM 680 O O . ILE A 1 88 ? 11.021 11.6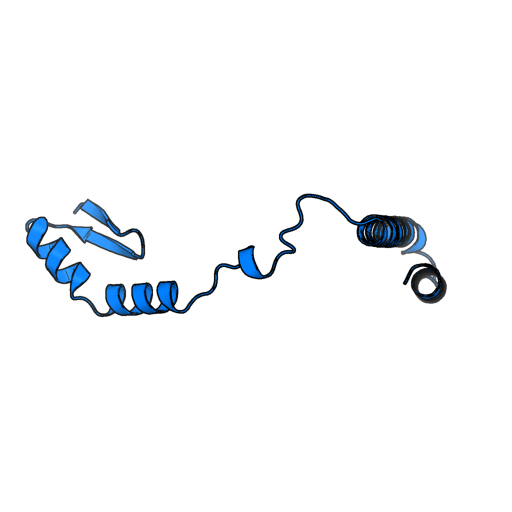48 -15.903 1.00 89.88 88 ILE A O 1
ATOM 684 N N . GLN A 1 89 ? 13.100 12.431 -16.239 1.00 90.56 89 GLN A N 1
ATOM 685 C CA . GLN A 1 89 ? 12.701 13.612 -17.029 1.00 90.56 89 GLN A CA 1
ATOM 686 C C . GLN A 1 89 ? 11.892 13.283 -18.292 1.00 90.56 89 GLN A C 1
ATOM 688 O O . GLN A 1 89 ? 11.185 14.141 -18.812 1.00 90.56 89 GLN A O 1
ATOM 693 N N . SER A 1 90 ? 12.053 12.075 -18.836 1.00 88.50 90 SER A N 1
ATOM 694 C CA . SER A 1 90 ? 11.336 11.644 -20.035 1.00 88.50 90 SER A CA 1
ATOM 695 C C . SER A 1 90 ? 9.984 11.006 -19.729 1.00 88.50 90 SER A C 1
ATOM 697 O O . SER A 1 90 ? 9.131 10.991 -20.614 1.00 88.50 90 SER A O 1
ATOM 699 N N . CYS A 1 91 ? 9.816 10.410 -18.547 1.00 86.06 91 CYS A N 1
ATOM 700 C CA . CYS A 1 91 ? 8.648 9.589 -18.224 1.00 86.06 91 CYS A CA 1
ATOM 701 C C . CYS A 1 91 ? 7.697 10.247 -17.211 1.00 86.06 91 CYS A C 1
ATOM 703 O O . CYS A 1 91 ? 6.555 9.803 -17.106 1.00 86.06 91 CYS A O 1
ATOM 705 N N . PHE A 1 92 ? 8.156 11.265 -16.474 1.00 84.25 92 PHE A N 1
ATOM 706 C CA . PHE A 1 92 ? 7.418 11.977 -15.425 1.00 84.25 92 PHE A CA 1
ATOM 707 C C . PHE A 1 92 ? 7.615 13.490 -15.556 1.00 84.25 92 PHE A C 1
ATOM 709 O O . PHE A 1 92 ? 6.629 14.220 -15.311 1.00 84.25 92 PHE A O 1
#

Sequence (92 aa):
MLDAKCVITEFSVFHSDAGDIEQHLKSEKHKTADHATSSSSSMLNFFKKSDESTSKDLDIAAAEGIRAYHTIQENHCFRSNDCASKLIQSCF

Mean predicted aligned error: 12.29 Å

Foldseek 3Di:
DDWDDDPQDIDDDDDVRVVSVVVVCVDPS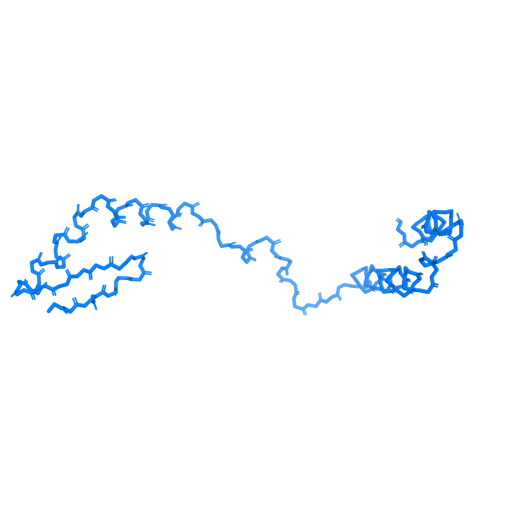NVVSVVVVVPDDPPVVVDDPDPDDDPVNVLLVVLVVVLVVLCVVCVPPPVSVVVSVVSVVVRD